Protein AF-A0AAD4XR17-F1 (afdb_monomer_lite)

Structure (mmCIF, N/CA/C/O backbone):
data_AF-A0AAD4XR17-F1
#
_entry.id   AF-A0AAD4XR17-F1
#
loop_
_atom_site.group_PDB
_atom_site.id
_atom_site.type_symbol
_atom_site.label_atom_id
_atom_site.label_alt_id
_atom_site.label_comp_id
_atom_site.label_asym_id
_atom_site.label_entity_id
_atom_site.label_seq_id
_atom_site.pdbx_PDB_ins_code
_atom_site.Cartn_x
_atom_site.Cartn_y
_atom_site.Cartn_z
_atom_site.occupancy
_atom_site.B_iso_or_equiv
_atom_site.auth_seq_id
_atom_site.auth_comp_id
_atom_site.auth_asym_id
_atom_site.auth_atom_id
_atom_site.pdbx_PDB_model_num
ATOM 1 N N . MET A 1 1 ? 7.977 19.027 3.344 1.00 38.91 1 MET A N 1
ATOM 2 C CA . MET A 1 1 ? 7.961 18.445 4.704 1.00 38.91 1 MET A CA 1
ATOM 3 C C . MET A 1 1 ? 7.906 16.935 4.548 1.00 38.91 1 MET A C 1
ATOM 5 O O . MET A 1 1 ? 6.850 16.433 4.199 1.00 38.91 1 MET A O 1
ATOM 9 N N . GLY A 1 2 ? 9.035 16.237 4.689 1.00 44.69 2 GLY A N 1
ATOM 10 C CA . GLY A 1 2 ? 9.067 14.773 4.612 1.00 44.69 2 GLY A CA 1
ATOM 11 C C . GLY A 1 2 ? 8.696 14.185 5.968 1.00 44.69 2 GLY A C 1
ATOM 12 O O . GLY A 1 2 ? 9.452 14.340 6.923 1.00 44.69 2 GLY A O 1
ATOM 13 N N . GLY A 1 3 ? 7.512 13.583 6.070 1.00 55.84 3 GLY A N 1
ATOM 14 C CA . GLY A 1 3 ? 7.129 12.796 7.241 1.00 55.84 3 GLY A CA 1
ATOM 15 C C . GLY A 1 3 ? 7.768 11.406 7.196 1.00 55.84 3 GLY A C 1
ATOM 16 O O . GLY A 1 3 ? 8.095 10.902 6.117 1.00 55.84 3 GLY A O 1
ATOM 17 N N . SER A 1 4 ? 7.929 10.769 8.356 1.00 63.59 4 SER A N 1
ATOM 18 C CA . SER A 1 4 ? 8.374 9.373 8.434 1.00 63.59 4 SER A CA 1
ATOM 19 C C . SER A 1 4 ? 7.461 8.448 7.608 1.00 63.59 4 SER A C 1
ATOM 21 O O . SER A 1 4 ? 6.253 8.698 7.545 1.00 63.59 4 SER A O 1
ATOM 23 N N . PRO A 1 5 ? 8.000 7.379 6.987 1.00 70.62 5 PRO A N 1
ATOM 24 C CA . PRO A 1 5 ? 7.203 6.371 6.290 1.00 70.62 5 PRO A CA 1
ATOM 25 C C . PRO A 1 5 ? 6.023 5.854 7.121 1.00 70.62 5 PRO A C 1
ATOM 27 O O . PRO A 1 5 ? 6.117 5.737 8.347 1.00 70.62 5 PRO A O 1
ATOM 30 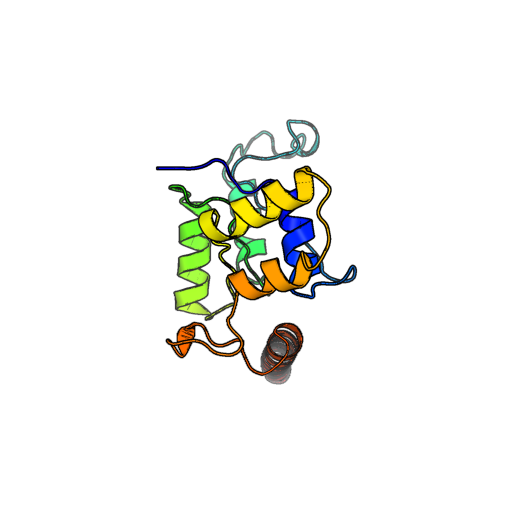N N . ILE A 1 6 ? 4.928 5.479 6.454 1.00 82.19 6 ILE A N 1
ATOM 31 C CA . ILE A 1 6 ? 3.849 4.736 7.118 1.00 82.19 6 ILE A CA 1
ATOM 32 C C . ILE A 1 6 ? 4.430 3.400 7.598 1.00 82.19 6 ILE A C 1
ATOM 34 O O . ILE A 1 6 ? 4.938 2.614 6.800 1.00 82.19 6 ILE A O 1
ATOM 38 N N . GLY A 1 7 ? 4.364 3.139 8.906 1.00 84.00 7 GLY A N 1
ATOM 39 C CA . GLY A 1 7 ? 4.904 1.910 9.490 1.00 84.00 7 GLY A CA 1
ATOM 40 C C . GLY A 1 7 ? 4.166 0.650 9.021 1.00 84.00 7 GLY A C 1
ATOM 41 O O . GLY A 1 7 ? 2.953 0.676 8.807 1.00 84.00 7 GLY A O 1
ATOM 42 N N . PHE A 1 8 ? 4.878 -0.479 8.938 1.00 83.44 8 PHE A N 1
ATOM 43 C CA . PHE A 1 8 ? 4.353 -1.750 8.406 1.00 83.44 8 PHE A CA 1
ATOM 44 C C . PHE A 1 8 ? 3.070 -2.236 9.084 1.00 83.44 8 PHE A C 1
ATOM 46 O O . PHE A 1 8 ? 2.156 -2.718 8.422 1.00 83.44 8 PHE A O 1
ATOM 53 N N . HIS A 1 9 ? 2.958 -2.048 10.398 1.00 85.38 9 HIS A N 1
ATOM 54 C CA . HIS A 1 9 ? 1.734 -2.371 11.130 1.00 85.38 9 HIS A CA 1
ATOM 55 C C . HIS A 1 9 ? 0.518 -1.577 10.613 1.00 85.38 9 HIS A C 1
ATOM 57 O O . HIS A 1 9 ? -0.563 -2.134 10.436 1.00 85.38 9 HIS A O 1
ATOM 63 N N . LYS A 1 10 ? 0.697 -0.281 10.320 1.00 90.62 10 LYS A N 1
ATOM 64 C CA . LYS A 1 10 ? -0.367 0.581 9.783 1.00 90.62 10 LYS A CA 1
ATOM 65 C C . LYS A 1 10 ? -0.717 0.187 8.346 1.00 90.62 10 LYS A C 1
ATOM 67 O O . LYS A 1 10 ? -1.893 0.157 8.007 1.00 90.62 10 LYS A O 1
ATOM 72 N N . VAL A 1 11 ? 0.277 -0.205 7.546 1.00 88.75 11 VAL A N 1
ATOM 73 C CA . VAL A 1 11 ? 0.074 -0.740 6.187 1.00 88.75 11 VAL A CA 1
ATOM 74 C C . VAL A 1 11 ? -0.798 -1.994 6.190 1.00 88.75 11 VAL A C 1
ATOM 76 O O . VAL A 1 11 ? -1.769 -2.053 5.445 1.00 88.75 11 VAL A O 1
ATOM 79 N N . GLY A 1 12 ? -0.505 -2.971 7.053 1.00 88.44 12 GLY A N 1
ATOM 80 C CA . GLY A 1 12 ? -1.319 -4.188 7.142 1.00 88.44 12 GLY A CA 1
ATOM 81 C C . GLY A 1 12 ? -2.778 -3.897 7.510 1.00 88.44 12 GLY A C 1
ATOM 82 O O . GLY A 1 12 ? -3.694 -4.498 6.952 1.00 88.44 12 GLY A O 1
ATOM 83 N N . LEU A 1 13 ? -3.002 -2.924 8.400 1.00 91.50 13 LEU A N 1
ATOM 84 C CA . LEU A 1 13 ? -4.347 -2.466 8.754 1.00 91.50 13 LEU A CA 1
ATOM 85 C C . LEU A 1 13 ? -5.058 -1.766 7.593 1.00 91.50 13 LEU A C 1
ATOM 87 O O . LEU A 1 13 ? -6.252 -1.982 7.420 1.00 91.50 13 LEU A O 1
ATOM 91 N N . ILE A 1 14 ? -4.340 -0.965 6.801 1.00 90.00 14 ILE A N 1
ATOM 92 C CA . ILE A 1 14 ? -4.880 -0.328 5.594 1.00 90.00 14 ILE A CA 1
ATOM 93 C C . ILE A 1 14 ? -5.315 -1.388 4.588 1.00 90.00 14 ILE A C 1
ATOM 95 O O . ILE A 1 14 ? -6.465 -1.369 4.169 1.00 90.00 14 ILE A O 1
ATOM 99 N N . LEU A 1 15 ? -4.429 -2.330 4.245 1.00 88.19 15 LEU A N 1
ATOM 100 C CA . LEU A 1 15 ? -4.709 -3.380 3.262 1.00 88.19 15 LEU A CA 1
ATOM 101 C C . LEU A 1 15 ? -5.935 -4.208 3.663 1.00 88.19 15 LEU A C 1
ATOM 103 O O . LEU A 1 15 ? -6.851 -4.391 2.865 1.00 88.19 15 LEU A O 1
ATOM 107 N N . ARG A 1 16 ? -6.013 -4.626 4.930 1.00 87.19 16 ARG A N 1
ATOM 108 C CA . ARG A 1 16 ? -7.203 -5.315 5.440 1.00 87.19 16 ARG A CA 1
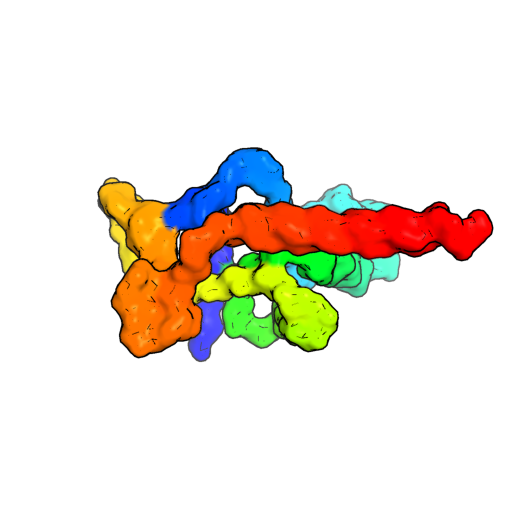ATOM 109 C C . ARG A 1 16 ? -8.455 -4.442 5.341 1.00 87.19 16 ARG A C 1
ATOM 111 O O . ARG A 1 16 ? -9.488 -4.905 4.870 1.00 87.19 16 ARG A O 1
ATOM 118 N N . ALA A 1 17 ? -8.359 -3.183 5.762 1.00 87.81 17 ALA A N 1
ATOM 119 C CA . ALA A 1 17 ? -9.483 -2.259 5.738 1.00 87.81 17 ALA A CA 1
ATOM 120 C C . ALA A 1 17 ? -9.971 -1.942 4.323 1.00 87.81 17 ALA A C 1
ATOM 122 O O . ALA A 1 17 ? -11.126 -1.590 4.187 1.00 87.81 17 ALA A O 1
ATOM 123 N N . ILE A 1 18 ? -9.157 -2.073 3.276 1.00 84.88 18 ILE A N 1
ATOM 124 C CA . ILE A 1 18 ? -9.600 -1.871 1.886 1.00 84.88 18 ILE A CA 1
ATOM 125 C C . ILE A 1 18 ? -10.015 -3.173 1.182 1.00 84.88 18 ILE A C 1
ATOM 127 O O . ILE A 1 18 ? -10.402 -3.127 0.021 1.00 84.88 18 ILE A O 1
ATOM 131 N N . GLY A 1 19 ? -10.013 -4.310 1.889 1.00 80.75 19 GLY A N 1
ATOM 132 C CA . GLY A 1 19 ? -10.570 -5.575 1.398 1.00 80.75 19 GLY A CA 1
ATOM 133 C C . GLY A 1 19 ? -9.554 -6.647 1.003 1.00 80.75 19 GLY A C 1
ATOM 134 O O . GLY A 1 19 ? -9.974 -7.694 0.523 1.00 80.75 19 GLY A O 1
ATOM 135 N N . PHE A 1 20 ? -8.250 -6.444 1.228 1.00 84.75 20 PHE A N 1
ATOM 136 C CA . PHE A 1 20 ? -7.272 -7.525 1.061 1.00 84.75 20 PHE A CA 1
ATOM 137 C C . PHE A 1 20 ? -7.406 -8.546 2.189 1.00 84.75 20 PHE A C 1
ATOM 139 O O . PHE A 1 20 ? -7.427 -8.204 3.377 1.00 84.75 20 PHE A O 1
ATOM 146 N N . ASP A 1 21 ? -7.477 -9.814 1.808 1.00 83.81 21 ASP A N 1
ATOM 147 C CA . ASP A 1 21 ? -7.573 -10.936 2.730 1.00 83.81 21 ASP A CA 1
ATOM 148 C C . ASP A 1 21 ? -6.190 -11.540 3.046 1.00 83.81 21 ASP A C 1
ATOM 150 O O . ASP A 1 21 ? -5.136 -10.992 2.718 1.00 83.81 21 ASP A O 1
ATOM 154 N N . ASN A 1 22 ? -6.177 -12.682 3.731 1.00 84.88 22 ASN A N 1
ATOM 155 C CA . ASN A 1 22 ? -4.948 -13.391 4.085 1.00 84.88 22 ASN A CA 1
ATOM 156 C C . ASN A 1 22 ? -4.345 -14.225 2.936 1.00 84.88 22 ASN A C 1
ATOM 158 O O . ASN A 1 22 ? -3.261 -14.776 3.120 1.00 84.88 22 ASN A O 1
ATOM 162 N N . SER A 1 23 ? -5.020 -14.332 1.787 1.00 85.56 23 SER A N 1
ATOM 163 C CA . SER A 1 23 ? -4.489 -14.975 0.579 1.00 85.56 23 SER A CA 1
ATOM 164 C C . SER A 1 23 ? -3.590 -14.025 -0.220 1.00 85.56 23 SER A C 1
ATOM 166 O O . SER A 1 23 ? -2.743 -14.463 -1.004 1.00 85.56 23 SER A O 1
ATOM 168 N N . THR A 1 24 ? -3.722 -12.720 0.038 1.00 83.19 24 THR A N 1
ATOM 169 C CA . THR A 1 24 ? -2.936 -11.663 -0.597 1.00 83.19 24 THR A CA 1
ATOM 170 C C . THR A 1 24 ? -1.453 -11.810 -0.257 1.00 83.19 24 THR A C 1
ATOM 172 O O . THR A 1 24 ? -1.039 -11.719 0.903 1.00 83.19 24 THR A O 1
ATOM 175 N N . ARG A 1 25 ? -0.619 -12.001 -1.284 1.00 85.56 25 ARG A N 1
ATOM 176 C CA . ARG A 1 25 ? 0.840 -12.068 -1.134 1.00 85.56 25 ARG A CA 1
ATOM 177 C C . ARG A 1 25 ? 1.417 -10.660 -1.076 1.00 85.56 25 ARG A C 1
ATOM 179 O O . ARG A 1 25 ? 1.241 -9.874 -1.999 1.00 85.56 25 ARG A O 1
ATOM 186 N N . ILE A 1 26 ? 2.136 -10.354 0.001 1.00 86.12 26 ILE A N 1
ATOM 187 C CA . ILE A 1 26 ? 2.736 -9.035 0.221 1.00 86.12 26 ILE A CA 1
ATOM 188 C C . ILE A 1 26 ? 4.254 -9.156 0.103 1.00 86.12 26 ILE A C 1
ATOM 190 O O . ILE A 1 26 ? 4.880 -9.931 0.826 1.00 86.12 26 ILE A O 1
ATOM 194 N N . TYR A 1 27 ? 4.842 -8.360 -0.787 1.00 87.88 27 TYR A N 1
ATOM 195 C CA . TYR A 1 27 ? 6.286 -8.18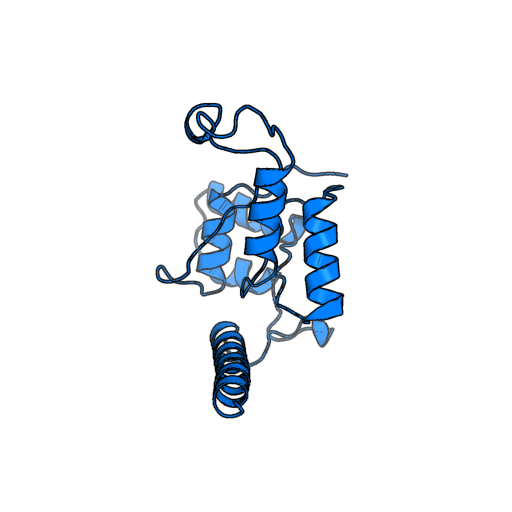1 -0.894 1.00 87.88 27 TYR A CA 1
ATOM 196 C C . TYR A 1 27 ? 6.685 -6.814 -0.335 1.00 87.88 27 TYR A C 1
ATOM 198 O O . TYR A 1 27 ? 6.010 -5.815 -0.583 1.00 87.88 27 TYR A O 1
ATOM 206 N N . LEU A 1 28 ? 7.784 -6.768 0.417 1.00 84.38 28 LEU A N 1
ATOM 207 C CA . LEU A 1 28 ? 8.329 -5.534 0.966 1.00 84.38 28 LEU A CA 1
ATOM 208 C C . LEU A 1 28 ? 9.592 -5.137 0.199 1.00 84.38 28 LEU A C 1
ATOM 210 O O . LEU A 1 28 ? 10.585 -5.858 0.252 1.00 84.38 28 LEU A O 1
ATOM 214 N N . ALA A 1 29 ? 9.555 -3.966 -0.436 1.00 80.69 29 ALA A N 1
ATOM 215 C CA . ALA A 1 29 ? 10.725 -3.292 -0.989 1.00 80.69 29 ALA A CA 1
ATOM 216 C C . ALA A 1 29 ? 11.107 -2.124 -0.073 1.00 80.69 29 ALA A C 1
ATOM 218 O O . ALA A 1 29 ? 10.265 -1.278 0.234 1.00 80.69 29 ALA A O 1
ATOM 219 N N . SER A 1 30 ? 12.351 -2.088 0.397 1.00 70.94 30 SER A N 1
ATOM 220 C CA . SER A 1 30 ? 12.806 -1.108 1.392 1.00 70.94 30 SER A CA 1
ATOM 221 C C . SER A 1 30 ? 13.851 -0.138 0.837 1.00 70.94 30 SER A C 1
ATOM 223 O O . SER A 1 30 ? 14.101 0.888 1.466 1.00 70.94 30 SER A O 1
ATOM 225 N N . GLY A 1 31 ? 14.459 -0.392 -0.330 1.00 61.47 31 GLY A N 1
ATOM 226 C CA . GLY A 1 31 ? 15.513 0.460 -0.906 1.00 61.47 31 GLY A CA 1
ATOM 227 C C . GLY A 1 31 ? 16.831 0.456 -0.106 1.00 61.47 31 GLY A C 1
ATOM 228 O O . GLY A 1 31 ? 17.907 0.520 -0.693 1.00 61.47 31 GLY A O 1
ATOM 229 N N . GLU A 1 32 ? 16.763 0.276 1.215 1.00 59.47 32 GLU A N 1
ATOM 230 C CA . GLU A 1 32 ? 17.827 -0.172 2.110 1.00 59.47 32 GLU A CA 1
ATOM 231 C C . GLU A 1 32 ? 17.355 -1.433 2.855 1.00 59.47 32 GLU A C 1
ATOM 233 O O . GLU A 1 32 ? 16.306 -1.447 3.502 1.00 59.47 32 GLU A O 1
ATOM 238 N N . PHE A 1 33 ? 18.117 -2.521 2.725 1.00 49.41 33 PHE A N 1
ATOM 239 C CA . PHE A 1 33 ? 17.761 -3.867 3.186 1.00 49.41 33 PHE A CA 1
ATOM 240 C C . PHE A 1 33 ? 17.395 -3.958 4.680 1.00 49.41 33 PHE A C 1
ATOM 242 O O . PHE A 1 33 ? 18.242 -3.758 5.553 1.00 49.41 33 PHE A O 1
ATOM 249 N N . PHE A 1 34 ? 16.195 -4.468 4.979 1.00 40.53 34 PHE A N 1
ATOM 250 C CA . PHE A 1 34 ? 15.880 -5.092 6.268 1.00 40.53 34 PHE A CA 1
ATOM 251 C C . PHE A 1 34 ? 16.335 -6.565 6.235 1.00 40.53 34 PHE A C 1
ATOM 253 O O . PHE A 1 34 ? 15.738 -7.394 5.555 1.00 40.53 34 PHE A O 1
ATOM 260 N N . GLY A 1 35 ? 17.422 -6.907 6.940 1.00 42.88 35 GLY A N 1
ATOM 261 C CA . GLY A 1 35 ? 17.930 -8.291 7.022 1.00 42.88 35 GLY A CA 1
ATOM 262 C C . GLY A 1 35 ? 19.415 -8.441 7.374 1.00 42.88 35 GLY A C 1
ATOM 263 O O . GLY A 1 35 ? 19.818 -9.492 7.883 1.00 42.88 35 GLY A O 1
ATOM 264 N N . GLY A 1 36 ? 20.217 -7.390 7.170 1.00 50.59 36 GLY A N 1
ATOM 265 C CA . GLY A 1 36 ? 21.647 -7.361 7.506 1.00 50.59 36 GLY A CA 1
ATOM 266 C C . GLY A 1 36 ? 22.482 -8.477 6.851 1.00 50.59 36 GLY A C 1
ATOM 267 O O . GLY A 1 36 ? 22.023 -9.208 5.973 1.00 50.59 36 GLY A O 1
ATOM 268 N N . ASP A 1 37 ? 23.723 -8.653 7.316 1.00 48.03 37 ASP A N 1
ATOM 269 C CA . ASP A 1 37 ? 24.718 -9.604 6.775 1.00 48.03 37 ASP A CA 1
ATOM 270 C C . ASP A 1 37 ? 24.283 -11.088 6.748 1.00 48.03 37 ASP A C 1
ATOM 272 O O . ASP A 1 37 ? 24.979 -11.934 6.179 1.00 48.03 37 ASP A O 1
ATOM 276 N N . ARG A 1 38 ? 23.145 -11.441 7.362 1.00 49.88 38 ARG A N 1
ATOM 277 C CA . ARG A 1 38 ? 22.691 -12.832 7.517 1.00 49.88 38 ARG A CA 1
ATOM 278 C C . ARG A 1 38 ? 22.176 -13.452 6.218 1.00 49.88 38 ARG A C 1
ATOM 280 O O . ARG A 1 38 ? 22.488 -14.611 5.965 1.00 49.88 38 ARG A O 1
ATOM 287 N N . PHE A 1 39 ? 21.470 -12.688 5.383 1.00 50.22 39 PHE A N 1
ATOM 288 C CA . PHE A 1 39 ? 20.985 -13.150 4.071 1.00 50.22 39 PHE A CA 1
ATOM 289 C C . PHE A 1 39 ? 21.965 -12.853 2.922 1.00 50.22 39 PHE A C 1
ATOM 291 O O . PHE A 1 39 ? 21.833 -13.400 1.832 1.00 50.22 39 PHE A O 1
ATOM 298 N N . MET A 1 40 ? 22.994 -12.038 3.177 1.00 47.53 40 MET A N 1
ATOM 299 C CA . MET A 1 40 ? 23.930 -11.535 2.161 1.00 47.53 40 MET A CA 1
ATOM 300 C C . MET A 1 40 ? 25.284 -12.254 2.136 1.00 47.53 40 MET A C 1
ATOM 302 O O . MET A 1 40 ? 26.168 -11.860 1.374 1.00 47.53 40 MET A O 1
ATOM 306 N N . LYS A 1 41 ? 25.475 -13.327 2.922 1.00 52.44 41 LYS A N 1
ATOM 307 C CA . LYS A 1 41 ? 26.737 -14.094 2.929 1.00 52.44 41 LYS A CA 1
ATOM 308 C C . LYS A 1 41 ? 27.243 -14.496 1.526 1.00 52.44 41 LYS A C 1
ATOM 310 O O . LYS A 1 41 ? 28.462 -14.400 1.353 1.00 52.44 41 LYS A O 1
ATOM 315 N N . PRO A 1 42 ? 26.384 -14.882 0.554 1.00 56.50 42 PRO A N 1
ATOM 316 C CA . PRO A 1 42 ? 26.811 -15.213 -0.811 1.00 56.50 42 PRO A CA 1
ATOM 317 C C . PRO A 1 42 ? 27.049 -13.992 -1.717 1.00 56.50 42 PRO A C 1
ATOM 319 O O . PRO A 1 42 ? 27.773 -14.095 -2.698 1.00 56.50 42 PRO A O 1
ATOM 322 N N . PHE A 1 43 ? 26.473 -12.829 -1.394 1.00 51.19 43 PHE A N 1
ATOM 323 C CA . PHE A 1 43 ? 26.400 -11.657 -2.286 1.00 51.19 43 PHE A CA 1
ATOM 324 C C . PHE A 1 43 ? 27.276 -10.483 -1.818 1.00 51.19 43 PHE A C 1
ATOM 326 O O . PHE A 1 43 ? 27.050 -9.324 -2.164 1.00 51.19 43 PHE A O 1
ATOM 333 N N . ARG A 1 44 ? 28.310 -10.773 -1.019 1.00 48.31 44 ARG A N 1
ATOM 334 C CA . ARG A 1 44 ? 29.201 -9.769 -0.408 1.00 48.31 44 ARG A CA 1
ATOM 335 C C . ARG A 1 44 ? 29.983 -8.898 -1.401 1.00 48.31 44 ARG A C 1
ATOM 337 O O . ARG A 1 44 ? 30.424 -7.825 -1.003 1.00 48.31 44 ARG A O 1
ATOM 344 N N . GLY A 1 45 ? 30.137 -9.326 -2.655 1.00 49.22 45 GLY A N 1
ATOM 345 C CA . GLY A 1 45 ? 30.871 -8.588 -3.695 1.00 49.22 45 GLY A CA 1
ATOM 346 C C . GLY A 1 45 ? 30.063 -7.511 -4.431 1.00 49.22 45 GLY A C 1
ATOM 347 O O . GLY A 1 45 ? 30.643 -6.708 -5.150 1.00 49.22 45 GLY A O 1
ATOM 348 N N . THR A 1 46 ? 28.742 -7.466 -4.250 1.00 52.66 46 THR A N 1
ATOM 349 C CA . THR A 1 46 ? 27.819 -6.643 -5.053 1.00 52.66 46 THR A CA 1
ATOM 350 C C . THR A 1 46 ? 26.861 -5.849 -4.163 1.00 52.66 46 THR A C 1
ATOM 352 O O . THR A 1 46 ? 25.641 -5.833 -4.338 1.00 52.66 46 THR A O 1
ATOM 355 N N . ARG A 1 47 ? 27.433 -5.190 -3.149 1.00 47.56 47 ARG A N 1
ATOM 356 C CA . ARG A 1 47 ? 26.706 -4.357 -2.181 1.00 47.56 47 ARG A CA 1
ATOM 357 C C . ARG A 1 47 ? 25.909 -3.256 -2.905 1.00 47.56 47 ARG A C 1
ATOM 359 O O . ARG A 1 47 ? 26.492 -2.387 -3.539 1.00 47.56 47 ARG A O 1
ATOM 366 N N . GLY A 1 48 ? 24.580 -3.300 -2.795 1.00 53.91 48 GLY A N 1
ATOM 367 C CA . GLY A 1 48 ? 23.662 -2.201 -3.134 1.00 53.91 48 GLY A CA 1
ATOM 368 C C . GLY A 1 48 ? 22.808 -2.404 -4.391 1.00 53.91 48 GLY A C 1
ATOM 369 O O . GLY A 1 48 ? 21.590 -2.250 -4.331 1.00 53.91 48 GLY A O 1
ATOM 370 N N . MET A 1 49 ? 23.412 -2.791 -5.519 1.00 58.19 49 MET A N 1
ATOM 371 C CA . MET A 1 49 ? 22.712 -2.776 -6.815 1.00 58.19 49 MET A CA 1
ATOM 372 C C . MET A 1 49 ? 21.822 -4.004 -7.050 1.00 58.19 49 MET A C 1
ATOM 374 O O . MET A 1 49 ? 20.731 -3.867 -7.589 1.00 58.19 49 MET A O 1
ATOM 378 N N . LEU A 1 50 ? 22.229 -5.206 -6.618 1.00 61.88 50 LEU A N 1
ATOM 379 C CA . LEU A 1 50 ? 21.437 -6.415 -6.893 1.00 61.88 50 LEU A CA 1
ATOM 380 C C . LEU A 1 50 ? 20.121 -6.463 -6.113 1.00 61.88 50 LEU A C 1
ATOM 382 O O . LEU A 1 50 ? 19.114 -6.884 -6.665 1.00 61.88 50 LEU A O 1
ATOM 386 N N . GLY A 1 51 ? 20.104 -6.014 -4.857 1.00 70.44 51 GLY A N 1
ATOM 387 C CA . GLY A 1 51 ? 18.873 -6.023 -4.064 1.00 70.44 51 GLY A CA 1
ATOM 388 C C . GLY A 1 51 ? 17.829 -5.050 -4.581 1.00 70.44 51 GLY A C 1
ATOM 389 O O . GLY A 1 51 ? 16.701 -5.455 -4.822 1.00 70.44 51 GLY A O 1
ATOM 390 N N . SER A 1 52 ? 18.236 -3.808 -4.841 1.00 72.25 52 SER A N 1
ATOM 391 C CA . SER A 1 52 ? 17.362 -2.806 -5.459 1.00 72.25 52 SER A CA 1
ATOM 392 C C . SER A 1 52 ? 16.901 -3.231 -6.858 1.00 72.25 52 SER A C 1
ATOM 394 O O . SER A 1 52 ? 15.750 -3.004 -7.211 1.00 72.25 52 SER A O 1
ATOM 396 N N . THR A 1 53 ? 17.750 -3.918 -7.634 1.00 78.31 53 THR A N 1
ATOM 397 C CA . THR A 1 53 ? 17.349 -4.509 -8.926 1.00 78.31 53 THR A CA 1
ATOM 398 C C . THR A 1 53 ? 16.280 -5.590 -8.752 1.00 78.31 53 THR A C 1
ATOM 400 O O . THR A 1 53 ? 15.292 -5.591 -9.480 1.00 78.31 53 THR A O 1
ATOM 403 N N . VAL A 1 54 ? 16.437 -6.504 -7.789 1.00 83.00 54 VAL A N 1
ATOM 404 C CA . VAL A 1 54 ? 15.438 -7.552 -7.519 1.00 83.00 54 VAL A CA 1
ATOM 405 C C . VAL A 1 54 ? 14.131 -6.943 -7.018 1.00 83.00 54 VAL A C 1
ATOM 407 O O . VAL A 1 54 ? 13.075 -7.296 -7.530 1.00 83.00 54 VAL A O 1
ATOM 410 N N . GLU A 1 55 ? 14.190 -5.997 -6.078 1.00 83.69 55 GLU A N 1
ATOM 411 C CA . GLU A 1 55 ? 13.013 -5.258 -5.606 1.00 83.69 55 GLU A CA 1
ATOM 412 C C . GLU A 1 55 ? 12.293 -4.578 -6.779 1.00 83.69 55 GLU A C 1
ATOM 414 O O . GLU A 1 55 ? 11.074 -4.671 -6.888 1.00 83.69 55 GLU A O 1
ATOM 419 N N . TYR A 1 56 ? 13.040 -3.964 -7.704 1.00 84.56 56 TYR A N 1
ATOM 420 C CA . TYR A 1 56 ? 12.486 -3.327 -8.899 1.00 84.56 56 TYR A CA 1
ATOM 421 C C . TYR A 1 56 ? 11.761 -4.346 -9.786 1.00 84.56 56 TYR A C 1
ATOM 423 O O . TYR A 1 56 ? 10.598 -4.151 -10.132 1.00 84.56 56 TYR A O 1
ATOM 431 N N . MET A 1 57 ? 12.411 -5.475 -10.082 1.00 85.75 57 MET A N 1
ATOM 432 C CA . MET A 1 57 ? 11.853 -6.550 -10.910 1.00 85.75 57 MET A CA 1
ATOM 433 C C . MET A 1 57 ? 10.644 -7.249 -10.275 1.00 85.75 57 MET A C 1
ATOM 435 O O . MET A 1 57 ? 9.844 -7.824 -11.003 1.00 85.75 57 MET A O 1
ATOM 439 N N . VAL A 1 58 ? 10.490 -7.202 -8.948 1.00 88.38 58 VAL A N 1
ATOM 440 C CA . VAL A 1 58 ? 9.295 -7.705 -8.250 1.00 88.38 58 VAL A CA 1
ATOM 441 C C . VAL A 1 58 ? 8.178 -6.658 -8.232 1.00 88.38 58 VAL A C 1
ATOM 443 O O . VAL A 1 58 ? 7.016 -6.999 -8.437 1.00 88.38 58 VAL A O 1
ATOM 446 N N . CYS A 1 59 ? 8.506 -5.381 -8.016 1.00 88.06 59 CYS A N 1
ATOM 447 C CA . CYS A 1 59 ? 7.525 -4.295 -7.963 1.00 88.06 59 CYS A CA 1
ATOM 448 C C . CYS A 1 59 ? 6.931 -3.924 -9.330 1.00 88.06 59 CYS A C 1
ATOM 450 O O . CYS A 1 59 ? 5.825 -3.388 -9.383 1.00 88.06 59 CYS A O 1
ATOM 452 N N . LEU A 1 60 ? 7.646 -4.163 -10.432 1.00 86.25 60 LEU A N 1
ATOM 453 C CA . LEU A 1 60 ? 7.133 -3.886 -11.774 1.00 86.25 60 LEU A CA 1
ATOM 454 C C . LEU A 1 60 ? 5.896 -4.731 -12.130 1.00 86.25 60 LEU A C 1
ATOM 456 O O . LEU A 1 60 ? 4.854 -4.125 -12.380 1.00 86.25 60 LEU A O 1
ATOM 460 N N . PRO A 1 61 ? 5.952 -6.077 -12.096 1.00 86.38 61 PRO A N 1
ATOM 461 C CA . PRO A 1 61 ? 4.825 -6.931 -12.464 1.00 86.38 61 PRO A CA 1
ATOM 462 C C . PRO A 1 61 ? 3.800 -7.128 -11.338 1.00 86.38 61 PRO A C 1
ATOM 464 O O . PRO A 1 61 ? 2.859 -7.891 -11.518 1.00 86.38 61 PRO A O 1
ATOM 467 N N . SER A 1 62 ? 3.964 -6.509 -10.161 1.00 88.81 62 SER A N 1
ATOM 468 C CA . SER A 1 62 ? 3.009 -6.710 -9.066 1.00 88.81 62 SER A CA 1
ATOM 469 C C . SER A 1 62 ? 1.627 -6.152 -9.416 1.00 88.81 62 SER A C 1
ATOM 471 O O . SER A 1 62 ? 1.507 -5.109 -10.063 1.00 88.81 62 SER A O 1
ATOM 473 N N . ASP A 1 63 ? 0.565 -6.783 -8.926 1.00 84.25 63 ASP A N 1
ATOM 474 C CA . ASP A 1 63 ? -0.807 -6.318 -9.174 1.00 84.25 63 ASP A CA 1
ATOM 475 C C . ASP A 1 63 ? -1.028 -4.900 -8.641 1.00 84.25 63 ASP A C 1
ATOM 477 O O . ASP A 1 63 ? -1.598 -4.025 -9.296 1.00 84.25 63 ASP A O 1
ATOM 481 N N . ILE A 1 64 ? -0.489 -4.646 -7.449 1.00 85.69 64 ILE A N 1
ATOM 482 C CA . ILE A 1 64 ? -0.633 -3.389 -6.726 1.00 85.69 64 ILE A CA 1
ATOM 483 C C . ILE A 1 64 ? 0.725 -2.950 -6.202 1.00 85.69 64 ILE A C 1
ATOM 485 O O . ILE A 1 64 ? 1.526 -3.759 -5.728 1.00 85.69 64 ILE A O 1
ATOM 489 N N . LEU A 1 65 ? 0.960 -1.642 -6.257 1.00 87.88 65 LEU A N 1
ATOM 490 C CA . LEU A 1 65 ? 2.056 -0.986 -5.561 1.00 87.88 65 LEU A CA 1
ATOM 491 C C . LEU A 1 65 ? 1.491 -0.044 -4.493 1.00 87.88 65 LEU A C 1
ATOM 493 O O . LEU A 1 65 ? 0.644 0.794 -4.795 1.00 87.88 65 LEU A O 1
ATOM 497 N N . LEU A 1 66 ? 1.986 -0.160 -3.259 1.00 87.69 66 LEU A N 1
ATOM 498 C CA . LEU A 1 66 ? 1.624 0.713 -2.140 1.00 87.69 66 LEU A CA 1
ATOM 499 C C . LEU A 1 66 ? 2.871 1.467 -1.641 1.00 87.69 66 LEU A C 1
ATOM 501 O O . LEU A 1 66 ? 3.565 0.975 -0.746 1.00 87.69 66 LEU A O 1
ATOM 505 N N . PRO A 1 67 ? 3.204 2.642 -2.203 1.00 85.19 67 PRO A N 1
ATOM 506 C CA . PRO A 1 67 ? 4.290 3.465 -1.685 1.00 85.19 67 PRO A CA 1
ATOM 507 C C . PRO A 1 67 ? 3.978 3.957 -0.263 1.00 85.19 67 PRO A C 1
ATOM 509 O O . PRO A 1 67 ? 2.964 4.600 -0.006 1.00 85.19 67 PRO A O 1
ATOM 512 N N . THR A 1 68 ? 4.881 3.679 0.679 1.00 78.81 68 THR A N 1
ATOM 513 C CA . THR A 1 68 ? 4.760 4.100 2.090 1.00 78.81 68 THR A CA 1
ATOM 514 C C . THR A 1 68 ? 5.591 5.342 2.411 1.00 78.81 68 THR A C 1
ATOM 516 O O . THR A 1 68 ? 5.386 5.984 3.450 1.00 78.81 68 THR A O 1
ATOM 519 N N . TYR A 1 69 ? 6.520 5.699 1.520 1.00 73.75 69 TYR A N 1
ATOM 520 C CA . TYR A 1 69 ? 7.397 6.857 1.621 1.00 73.75 69 TYR A CA 1
ATOM 521 C C . TYR A 1 69 ? 7.107 7.873 0.512 1.00 73.75 69 TYR A C 1
ATOM 523 O O . TYR A 1 69 ? 7.195 7.537 -0.664 1.00 73.75 69 TYR A O 1
ATOM 531 N N . ASP A 1 70 ? 6.770 9.103 0.904 1.00 64.38 70 ASP A N 1
ATOM 532 C CA . ASP A 1 70 ? 6.476 10.251 0.030 1.00 64.38 70 ASP A CA 1
ATOM 533 C C . ASP A 1 70 ? 7.696 11.170 -0.191 1.00 64.38 70 ASP A C 1
ATOM 535 O O . ASP A 1 70 ? 7.572 12.244 -0.779 1.00 64.38 70 ASP A O 1
ATOM 539 N N . GLY A 1 71 ? 8.872 10.788 0.319 1.00 64.44 71 GLY A N 1
ATOM 540 C CA . GLY A 1 71 ? 10.101 11.555 0.139 1.00 64.44 71 GLY A CA 1
ATOM 541 C C . GLY A 1 71 ? 10.803 11.253 -1.191 1.00 64.44 71 GLY A C 1
ATOM 542 O O . GLY A 1 71 ? 10.315 10.449 -1.986 1.00 64.44 71 GLY A O 1
ATOM 543 N N . PRO A 1 72 ? 11.969 11.876 -1.447 1.00 55.47 72 PRO A N 1
ATOM 544 C CA . PRO A 1 72 ? 12.709 11.726 -2.698 1.00 55.47 72 PRO A CA 1
ATOM 545 C C . PRO A 1 72 ? 13.359 10.335 -2.783 1.00 55.47 72 PRO A C 1
ATOM 547 O O . PRO A 1 72 ? 14.551 10.168 -2.546 1.00 55.47 72 PRO A O 1
ATOM 550 N N . SER A 1 73 ? 12.556 9.315 -3.077 1.00 67.19 73 SER A N 1
ATOM 551 C CA . SER A 1 73 ? 13.014 7.963 -3.379 1.00 67.19 73 SER A CA 1
ATOM 552 C C . SER A 1 73 ? 13.076 7.793 -4.889 1.00 67.19 73 SER A C 1
ATOM 554 O O . SER A 1 73 ? 12.044 7.736 -5.562 1.00 67.19 73 SER A O 1
ATOM 556 N N . ASN A 1 74 ? 14.293 7.667 -5.421 1.00 71.00 74 ASN A N 1
ATOM 557 C CA . ASN A 1 74 ? 14.492 7.341 -6.833 1.00 71.00 74 ASN A CA 1
ATOM 558 C C . ASN A 1 74 ? 13.845 5.992 -7.180 1.00 71.00 74 ASN A C 1
ATOM 560 O O . ASN A 1 74 ? 13.305 5.840 -8.267 1.00 71.00 74 ASN A O 1
ATOM 564 N N . PHE A 1 75 ? 13.828 5.034 -6.245 1.00 79.75 75 PHE A N 1
ATOM 565 C CA . PHE A 1 75 ? 13.198 3.732 -6.453 1.00 79.75 75 PHE A CA 1
ATOM 566 C C . PHE A 1 75 ? 11.684 3.856 -6.647 1.00 79.75 75 PHE A C 1
ATOM 568 O O . PHE A 1 75 ? 11.166 3.469 -7.692 1.00 79.75 75 PHE A O 1
ATOM 575 N N . SER A 1 76 ? 10.980 4.444 -5.673 1.00 78.88 76 SER A N 1
ATOM 576 C CA . SER A 1 76 ? 9.517 4.542 -5.714 1.00 78.88 76 SER A CA 1
ATOM 577 C C . SER A 1 76 ? 9.057 5.353 -6.923 1.00 78.88 76 SER A C 1
ATOM 579 O O . SER A 1 76 ? 8.140 4.934 -7.619 1.00 78.88 76 SER A O 1
ATOM 581 N N . ASN A 1 77 ? 9.728 6.471 -7.220 1.00 81.19 77 ASN A N 1
ATOM 582 C CA . ASN A 1 77 ? 9.381 7.318 -8.361 1.00 81.19 77 ASN A CA 1
ATOM 583 C C . ASN A 1 77 ? 9.616 6.616 -9.703 1.00 81.19 77 ASN A C 1
ATOM 585 O O . ASN A 1 77 ? 8.772 6.725 -10.588 1.00 81.19 77 ASN A O 1
ATOM 589 N N . ASN A 1 78 ? 10.710 5.859 -9.848 1.00 82.81 78 ASN A N 1
ATOM 590 C CA . ASN A 1 78 ? 10.982 5.104 -11.072 1.00 82.81 78 ASN A CA 1
ATOM 591 C C . ASN A 1 78 ? 9.958 3.987 -11.286 1.00 82.81 78 ASN A C 1
ATOM 593 O O . ASN A 1 78 ? 9.420 3.860 -12.382 1.00 82.81 78 ASN A O 1
ATOM 597 N N . VAL A 1 79 ? 9.648 3.208 -10.243 1.00 85.69 79 VAL A N 1
ATOM 598 C CA . VAL A 1 79 ? 8.642 2.137 -10.332 1.00 85.69 79 VAL A CA 1
ATOM 599 C C . VAL A 1 79 ? 7.266 2.725 -10.648 1.00 85.69 79 VAL A C 1
ATOM 601 O O . VAL A 1 79 ? 6.587 2.233 -11.546 1.00 85.69 79 VAL A O 1
ATOM 604 N N . MET A 1 80 ? 6.853 3.791 -9.952 1.00 85.00 80 MET A N 1
ATOM 605 C CA . MET A 1 80 ? 5.577 4.462 -10.222 1.00 85.00 80 MET A CA 1
ATOM 606 C C . MET A 1 80 ? 5.530 5.015 -11.649 1.00 85.00 80 MET A C 1
ATOM 608 O O . MET A 1 80 ? 4.558 4.778 -12.357 1.00 85.00 80 MET A O 1
ATOM 612 N N . GLY A 1 81 ? 6.591 5.693 -12.097 1.00 83.81 81 GLY A N 1
ATOM 613 C CA . GLY A 1 81 ? 6.692 6.223 -13.455 1.00 83.81 81 GLY A CA 1
ATOM 614 C C . GLY A 1 81 ? 6.596 5.129 -14.517 1.00 83.81 81 GLY A C 1
ATOM 615 O O . GLY A 1 81 ? 5.821 5.265 -15.459 1.00 83.81 81 GLY A O 1
ATOM 616 N N . TYR A 1 82 ? 7.307 4.013 -14.335 1.00 86.19 82 TYR A N 1
ATOM 617 C CA . TYR A 1 82 ? 7.240 2.874 -15.251 1.00 86.19 82 TYR A CA 1
ATOM 618 C C . TYR A 1 82 ? 5.836 2.263 -15.296 1.00 86.19 82 TYR A C 1
ATOM 620 O O . TYR A 1 82 ? 5.280 2.073 -16.376 1.00 86.19 82 TYR A O 1
ATOM 628 N N . ARG A 1 83 ? 5.234 2.001 -14.127 1.00 86.69 83 ARG A N 1
ATOM 629 C CA . ARG A 1 83 ? 3.881 1.431 -14.020 1.00 86.69 83 ARG A CA 1
ATOM 630 C C . ARG A 1 83 ? 2.821 2.331 -14.643 1.00 86.69 83 ARG A C 1
ATOM 632 O O . ARG A 1 83 ? 1.867 1.803 -15.202 1.00 86.69 83 ARG A O 1
ATOM 639 N N . LEU A 1 84 ? 2.982 3.653 -14.567 1.00 81.44 84 LEU A N 1
ATOM 640 C CA . LEU A 1 84 ? 2.086 4.617 -15.210 1.00 81.44 84 LEU A CA 1
ATOM 641 C C . LEU A 1 84 ? 2.309 4.703 -16.723 1.00 81.44 84 LEU A C 1
ATOM 643 O O . LEU A 1 84 ? 1.341 4.795 -17.465 1.00 81.44 84 LEU A O 1
ATOM 647 N N . TYR A 1 85 ? 3.563 4.679 -17.181 1.00 78.50 85 TYR A N 1
ATOM 648 C CA . TYR A 1 85 ? 3.896 4.901 -18.588 1.00 78.50 85 TYR A CA 1
ATOM 649 C C . TYR A 1 85 ? 3.717 3.654 -19.468 1.00 78.50 85 TYR A C 1
ATOM 651 O O . TYR A 1 85 ? 3.233 3.772 -20.590 1.00 78.50 85 TYR A O 1
ATOM 659 N N . HIS A 1 86 ? 4.109 2.469 -18.987 1.00 71.62 86 HIS A N 1
ATOM 660 C CA . HIS A 1 86 ? 4.140 1.253 -19.809 1.00 71.62 86 HIS A CA 1
ATOM 661 C C . HIS A 1 86 ? 2.905 0.358 -19.662 1.00 71.62 86 HIS A C 1
ATOM 663 O O . HIS A 1 86 ? 2.483 -0.233 -20.650 1.00 71.62 86 HIS A O 1
ATOM 669 N N . GLU A 1 87 ? 2.328 0.238 -18.462 1.00 67.81 87 GLU A N 1
ATOM 670 C CA . GLU A 1 87 ? 1.337 -0.820 -18.176 1.00 67.81 87 GLU A CA 1
ATOM 671 C C . GLU A 1 87 ? 0.053 -0.323 -17.491 1.00 67.81 87 GLU A C 1
ATOM 673 O O . GLU A 1 87 ? -0.881 -1.098 -17.287 1.00 67.81 87 GLU A O 1
ATOM 678 N N . PHE A 1 88 ? -0.017 0.958 -17.110 1.00 71.88 88 PHE A N 1
ATOM 679 C CA . PHE A 1 88 ? -1.101 1.528 -16.296 1.00 71.88 88 PHE A CA 1
ATOM 680 C C . PHE A 1 88 ? -1.527 0.602 -15.140 1.00 71.88 88 PHE A C 1
ATOM 682 O O . PHE A 1 88 ? -2.713 0.300 -14.947 1.00 71.88 88 PHE A O 1
ATOM 689 N N . ARG A 1 89 ? -0.543 0.089 -14.394 1.00 73.50 89 ARG A N 1
ATOM 690 C CA . ARG A 1 89 ? -0.779 -0.826 -13.269 1.00 73.50 89 ARG A CA 1
ATOM 691 C C . ARG A 1 89 ? -1.189 -0.067 -12.014 1.00 73.50 89 ARG A C 1
ATOM 693 O O . ARG A 1 89 ? -0.754 1.060 -11.781 1.00 73.50 89 ARG A O 1
ATOM 700 N N . THR A 1 90 ? -1.987 -0.713 -11.169 1.00 80.88 90 THR A N 1
ATOM 701 C CA . THR A 1 90 ? -2.600 -0.083 -9.996 1.00 80.88 90 THR A CA 1
ATOM 702 C C . THR A 1 90 ? -1.550 0.376 -8.982 1.00 80.88 90 THR A C 1
ATOM 704 O O . THR A 1 90 ? -0.656 -0.384 -8.592 1.00 80.88 90 THR A O 1
ATOM 707 N N . ILE A 1 91 ? -1.673 1.626 -8.534 1.00 80.69 91 ILE A N 1
ATOM 708 C CA . ILE A 1 91 ? -0.885 2.214 -7.448 1.00 80.69 91 ILE A CA 1
ATOM 709 C C . ILE A 1 91 ? -1.878 2.773 -6.430 1.00 80.69 91 ILE A C 1
ATOM 711 O O . ILE A 1 91 ? -2.724 3.592 -6.777 1.00 80.69 91 ILE A O 1
ATOM 715 N N . ILE A 1 92 ? -1.774 2.333 -5.179 1.00 83.88 92 ILE A N 1
ATOM 716 C CA . ILE A 1 92 ? -2.557 2.877 -4.069 1.00 83.88 92 ILE A CA 1
ATOM 717 C C . ILE A 1 92 ? -1.619 3.784 -3.285 1.00 83.88 92 ILE A C 1
ATOM 719 O O . ILE A 1 92 ? -0.690 3.295 -2.654 1.00 83.88 92 ILE A O 1
ATOM 723 N N . GLN A 1 93 ? -1.828 5.097 -3.324 1.00 81.38 93 GLN A N 1
ATOM 724 C CA . GLN A 1 93 ? -0.991 6.043 -2.588 1.00 81.38 93 GLN A CA 1
ATOM 725 C C . GLN A 1 93 ? -1.763 6.593 -1.383 1.00 81.38 93 GLN A C 1
ATOM 727 O O . GLN A 1 93 ? -2.644 7.430 -1.560 1.00 81.38 93 GLN A O 1
ATOM 732 N N . PRO A 1 94 ? -1.467 6.136 -0.153 1.00 82.31 94 PRO A N 1
ATOM 733 C CA . PRO A 1 94 ? -2.203 6.581 1.021 1.00 82.31 94 PRO A CA 1
ATOM 734 C C . PRO A 1 94 ? -1.869 8.031 1.379 1.00 82.31 94 PRO A C 1
ATOM 736 O O . PRO A 1 94 ? -0.697 8.351 1.606 1.00 82.31 94 PRO A O 1
ATOM 739 N N . ASP A 1 95 ? -2.885 8.888 1.516 1.00 82.44 95 ASP A N 1
ATOM 740 C CA . ASP A 1 95 ? -2.685 10.218 2.091 1.00 82.44 95 ASP A CA 1
ATOM 741 C C . ASP A 1 95 ? -2.472 10.096 3.606 1.00 82.44 95 ASP A C 1
ATOM 743 O O . ASP A 1 95 ? -3.327 9.664 4.386 1.00 82.44 95 ASP A O 1
ATOM 747 N N . ARG A 1 96 ? -1.271 10.470 4.042 1.00 81.50 96 ARG A N 1
ATOM 748 C CA . ARG A 1 96 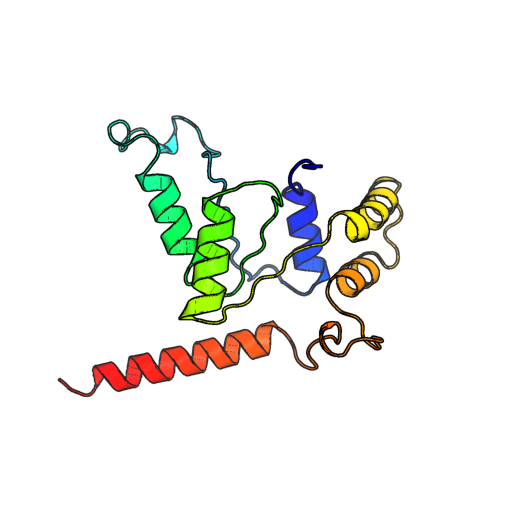? -0.873 10.394 5.447 1.00 81.50 96 ARG A CA 1
ATOM 749 C C . ARG A 1 96 ? -1.642 11.362 6.331 1.00 81.50 96 ARG A C 1
ATOM 751 O O . ARG A 1 96 ? -1.840 11.053 7.503 1.00 81.50 96 ARG A O 1
ATOM 758 N N . LYS A 1 97 ? -2.015 12.532 5.815 1.00 84.19 97 LYS A N 1
ATOM 759 C CA . LYS A 1 97 ? -2.752 13.550 6.568 1.00 84.19 97 LYS A CA 1
ATOM 760 C C . LYS A 1 97 ? -4.167 13.070 6.851 1.00 84.19 97 LYS A C 1
ATOM 762 O O . LYS A 1 97 ? -4.633 13.261 7.971 1.00 84.19 97 LYS A O 1
ATOM 767 N N . ASP A 1 98 ? -4.777 12.376 5.896 1.00 86.25 98 ASP A N 1
ATOM 768 C CA . ASP A 1 98 ? -6.124 11.823 6.051 1.00 86.25 98 ASP A CA 1
ATOM 769 C C . ASP A 1 98 ? -6.131 10.589 6.963 1.00 86.25 98 ASP A C 1
ATOM 771 O O . ASP A 1 98 ? -7.012 10.427 7.809 1.00 86.25 98 ASP A O 1
ATOM 775 N N . LEU A 1 99 ? -5.093 9.750 6.879 1.00 88.88 99 LEU A N 1
ATOM 776 C CA . LEU A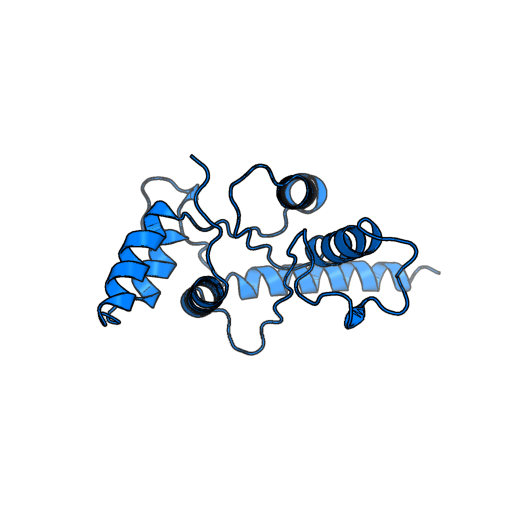 1 99 ? -4.966 8.553 7.714 1.00 88.88 99 LEU A CA 1
ATOM 777 C C . LEU A 1 99 ? -4.511 8.835 9.152 1.00 88.88 99 LEU A C 1
ATOM 779 O O . LEU A 1 99 ? -4.876 8.098 10.072 1.00 88.88 99 LEU A O 1
ATOM 783 N N . ALA A 1 100 ? -3.709 9.879 9.378 1.00 89.56 100 ALA A N 1
ATOM 784 C CA . ALA A 1 100 ? -3.190 10.233 10.699 1.00 89.56 100 ALA A CA 1
ATOM 785 C C . ALA A 1 100 ? -4.274 10.318 11.796 1.00 89.56 100 ALA A C 1
ATOM 787 O O . ALA A 1 100 ? -4.119 9.635 12.815 1.00 89.56 100 ALA A O 1
ATOM 788 N N . PRO A 1 101 ? -5.380 11.078 11.635 1.00 91.44 101 PRO A N 1
ATOM 789 C CA . PRO A 1 101 ? -6.409 11.175 12.670 1.00 91.44 101 PRO A CA 1
ATOM 790 C C . PRO A 1 101 ? -7.101 9.835 12.947 1.00 91.44 101 PRO A C 1
ATOM 792 O O . PRO A 1 101 ? -7.464 9.565 14.092 1.00 91.44 101 PRO A O 1
ATOM 795 N N . ILE A 1 102 ? -7.248 8.976 11.935 1.00 92.81 102 ILE A N 1
ATOM 796 C CA . ILE A 1 102 ? -7.864 7.650 12.073 1.00 92.81 102 ILE A CA 1
ATOM 797 C C . ILE A 1 102 ? -6.983 6.747 12.943 1.00 92.81 102 ILE A C 1
ATOM 799 O O . ILE A 1 102 ? -7.463 6.118 13.889 1.00 92.81 102 ILE A O 1
ATOM 803 N N . PHE A 1 103 ? -5.673 6.729 12.685 1.00 92.69 103 PHE A N 1
ATOM 804 C CA . PHE A 1 103 ? -4.736 5.947 13.492 1.00 92.69 103 PHE A CA 1
ATOM 805 C C . PHE A 1 103 ? -4.601 6.469 14.923 1.00 92.69 103 PHE A C 1
ATOM 807 O O . PHE A 1 103 ? -4.530 5.657 15.841 1.00 92.69 103 PHE A O 1
ATOM 814 N N . VAL A 1 104 ? -4.644 7.788 15.138 1.00 92.94 104 VAL A N 1
ATOM 815 C CA . VAL A 1 104 ? -4.640 8.371 16.492 1.00 92.94 104 VAL A CA 1
ATOM 816 C C . VAL A 1 104 ? -5.881 7.949 17.286 1.00 92.94 104 VAL A C 1
ATOM 818 O O . VAL A 1 104 ? -5.768 7.619 18.465 1.00 92.94 104 VAL A O 1
ATOM 821 N N . LYS A 1 105 ? -7.069 7.929 16.664 1.00 92.88 105 LYS A N 1
ATOM 822 C CA . LYS A 1 105 ? -8.295 7.423 17.311 1.00 92.88 105 LYS A CA 1
ATOM 823 C C . LYS A 1 105 ? -8.152 5.949 17.697 1.00 92.88 105 LYS A C 1
ATOM 825 O O . LYS A 1 105 ? -8.448 5.584 18.834 1.00 92.88 105 LYS A O 1
ATOM 830 N N . ARG A 1 106 ? -7.614 5.126 16.793 1.00 92.38 106 ARG A N 1
ATOM 831 C CA . ARG A 1 106 ? -7.371 3.700 17.047 1.00 92.38 106 ARG A CA 1
ATOM 832 C C . ARG A 1 106 ? -6.378 3.461 18.183 1.00 92.38 106 ARG A C 1
ATOM 834 O O . ARG A 1 106 ? -6.621 2.601 19.022 1.00 92.38 106 ARG A O 1
ATOM 841 N N . GLU A 1 107 ? -5.288 4.223 18.235 1.00 91.06 107 GLU A N 1
ATOM 842 C CA . GLU A 1 107 ? -4.284 4.149 19.310 1.00 91.06 107 GLU A CA 1
ATOM 843 C C . GLU A 1 107 ? -4.876 4.523 20.682 1.00 91.06 107 GLU A C 1
ATOM 845 O O . GLU A 1 107 ? -4.444 3.994 21.702 1.00 91.06 107 GLU A O 1
ATOM 850 N N . LYS A 1 108 ? -5.924 5.358 20.712 1.00 94.56 108 LYS A N 1
ATOM 851 C CA . LYS A 1 108 ? -6.712 5.672 21.919 1.00 94.56 108 LYS A CA 1
ATOM 852 C C . LYS A 1 108 ? -7.773 4.614 22.265 1.00 94.56 108 LYS A C 1
ATOM 854 O O . LYS A 1 108 ? -8.551 4.821 23.191 1.00 94.56 108 LYS A O 1
ATOM 859 N N . GLY A 1 109 ? -7.827 3.502 21.531 1.00 93.00 109 GLY A N 1
ATOM 860 C CA . GLY A 1 109 ? -8.775 2.405 21.746 1.00 93.00 109 GLY A CA 1
ATOM 861 C C . GLY A 1 109 ? -10.098 2.535 20.987 1.00 93.00 109 GLY A C 1
ATOM 862 O O . GLY A 1 109 ? -10.945 1.654 21.106 1.00 93.00 109 GLY A O 1
ATOM 863 N N . GLN A 1 110 ? -10.292 3.585 20.182 1.00 91.25 110 GLN A N 1
ATOM 864 C CA . GLN A 1 110 ? -11.506 3.743 19.383 1.00 91.25 110 GLN A CA 1
ATOM 865 C C . GLN A 1 110 ? -11.393 2.943 18.078 1.00 91.25 110 GLN A C 1
ATOM 867 O O . GLN A 1 110 ? -10.687 3.337 17.151 1.00 91.25 110 GLN A O 1
ATOM 872 N N . THR A 1 111 ? -12.082 1.805 18.014 1.00 88.50 111 THR A N 1
ATOM 873 C CA . THR A 1 111 ? -12.058 0.884 16.862 1.00 88.50 111 THR A CA 1
ATOM 874 C C . THR A 1 111 ? -13.324 0.923 16.009 1.00 88.50 111 THR A C 1
ATOM 876 O O . THR A 1 111 ? -13.313 0.375 14.906 1.00 88.50 111 THR A O 1
ATOM 879 N N . THR A 1 112 ? -14.387 1.572 16.494 1.00 90.50 112 THR A N 1
ATOM 880 C CA . THR A 1 112 ? -15.644 1.761 15.757 1.00 90.50 112 THR A CA 1
ATOM 881 C C . THR A 1 112 ? -15.368 2.473 14.437 1.00 90.50 112 THR A C 1
ATOM 883 O O . THR A 1 112 ? -14.615 3.448 14.410 1.00 90.50 112 THR A O 1
ATOM 886 N N . ASP A 1 113 ? -15.940 1.957 13.351 1.00 90.12 113 ASP A N 1
ATOM 887 C CA . ASP A 1 113 ? -15.884 2.543 12.005 1.00 90.12 113 ASP A CA 1
ATOM 888 C C . ASP A 1 113 ? -14.465 2.736 11.443 1.00 90.12 113 ASP A C 1
ATOM 890 O O . ASP A 1 113 ? -14.259 3.497 10.497 1.00 90.12 113 ASP A O 1
ATOM 894 N N . PHE A 1 114 ? -13.455 2.054 12.004 1.00 91.44 114 PHE A N 1
ATOM 895 C CA . PHE A 1 114 ? -12.071 2.186 11.542 1.00 91.44 114 PHE A CA 1
ATOM 896 C C . PHE A 1 114 ? -11.936 1.812 10.067 1.00 91.44 114 PHE A C 1
ATOM 898 O O . PHE A 1 114 ? -11.335 2.556 9.299 1.00 91.44 114 PHE A O 1
ATOM 905 N N . GLU A 1 115 ? -12.476 0.657 9.674 1.00 89.00 115 GLU A N 1
ATOM 906 C CA . GLU A 1 115 ? -12.346 0.184 8.298 1.00 89.00 115 GLU A CA 1
ATOM 907 C C . GLU A 1 115 ? -13.076 1.102 7.322 1.00 89.00 115 GLU A C 1
ATOM 909 O O . GLU A 1 115 ? -12.510 1.458 6.297 1.00 89.00 115 GLU A O 1
ATOM 914 N N . GLU A 1 116 ? -14.289 1.540 7.662 1.00 87.62 116 GLU A N 1
ATOM 915 C CA . GLU A 1 116 ? -15.051 2.501 6.862 1.00 87.62 116 GLU A CA 1
ATOM 916 C C . GLU A 1 116 ? -14.303 3.832 6.716 1.00 87.62 116 GLU A C 1
ATOM 918 O O . GLU A 1 116 ? -14.147 4.334 5.604 1.00 87.62 116 GLU A O 1
ATOM 923 N N . SER A 1 117 ? -13.750 4.355 7.815 1.00 89.44 117 SER A N 1
ATOM 924 C CA . SER A 1 117 ? -12.950 5.583 7.804 1.00 89.44 117 SER A CA 1
ATOM 925 C C . SER A 1 117 ? -11.721 5.450 6.904 1.00 89.44 117 SER A C 1
ATOM 927 O O . SER A 1 117 ? -11.413 6.369 6.152 1.00 89.44 117 SER A O 1
ATOM 929 N N . VAL A 1 118 ? -11.021 4.309 6.959 1.00 89.06 118 VAL A N 1
ATOM 930 C CA . VAL A 1 118 ? -9.859 4.048 6.097 1.00 89.06 118 VAL A CA 1
ATOM 931 C C . VAL A 1 118 ? -10.280 3.928 4.635 1.00 89.06 118 VAL A C 1
ATOM 933 O O . VAL A 1 118 ? -9.637 4.541 3.789 1.00 89.06 118 VAL A O 1
ATOM 936 N N . ARG A 1 119 ? -11.355 3.191 4.317 1.00 85.81 119 ARG A N 1
ATOM 937 C CA . ARG A 1 119 ? -11.883 3.090 2.942 1.00 85.81 119 ARG A CA 1
ATOM 938 C C . ARG A 1 119 ? -12.227 4.470 2.383 1.00 85.81 119 ARG A C 1
ATOM 940 O O . ARG A 1 119 ? -11.862 4.768 1.248 1.00 85.81 119 ARG A O 1
ATOM 947 N N . GLY A 1 120 ? -12.823 5.331 3.209 1.00 82.88 120 GLY A N 1
ATOM 948 C CA . GLY A 1 120 ? -13.154 6.712 2.858 1.00 82.88 120 GLY A CA 1
ATOM 949 C C . GLY A 1 120 ? -11.953 7.588 2.478 1.00 82.88 120 GLY A C 1
ATOM 950 O O . GLY A 1 120 ? -12.139 8.576 1.773 1.00 82.88 120 GLY A O 1
ATOM 951 N N . CYS A 1 121 ? -10.727 7.232 2.886 1.00 83.06 121 CYS A N 1
ATOM 952 C CA . CYS A 1 121 ? -9.507 7.930 2.459 1.00 83.06 121 CYS A CA 1
ATOM 953 C C . CYS A 1 121 ? -9.067 7.577 1.034 1.00 83.06 121 CYS A C 1
ATOM 955 O O . CYS A 1 121 ? -8.327 8.342 0.427 1.00 83.06 121 CYS A O 1
ATOM 957 N N . PHE A 1 122 ? -9.458 6.412 0.513 1.00 76.50 122 PHE A N 1
ATOM 958 C CA . PHE A 1 122 ? -9.020 5.950 -0.808 1.00 76.50 122 PHE A CA 1
ATOM 959 C C . PHE A 1 122 ? -10.053 6.214 -1.889 1.00 76.50 122 PHE A C 1
ATOM 961 O O . PHE A 1 122 ? -9.686 6.370 -3.051 1.00 76.50 122 PHE A O 1
ATOM 968 N N . CYS A 1 123 ? -11.331 6.258 -1.522 1.00 66.94 123 CYS A N 1
ATOM 969 C CA . CYS A 1 123 ? -12.382 6.610 -2.448 1.00 66.94 123 CYS A CA 1
ATOM 970 C C . CYS A 1 123 ? -13.646 7.086 -1.725 1.00 66.94 123 CYS A C 1
ATOM 972 O O . CYS A 1 123 ? -13.964 6.662 -0.613 1.00 66.94 123 CYS A O 1
ATOM 974 N N . GLN A 1 124 ? -14.384 7.983 -2.371 1.00 53.56 124 GLN A N 1
ATOM 975 C CA . GLN A 1 124 ? -15.647 8.514 -1.882 1.00 53.56 124 GLN A CA 1
ATOM 976 C C . GLN A 1 124 ? -16.800 7.841 -2.635 1.00 53.56 124 GLN A C 1
ATOM 978 O O . GLN A 1 124 ? -16.827 7.801 -3.865 1.00 53.56 124 GLN A O 1
ATOM 983 N N . MET A 1 125 ? -17.800 7.3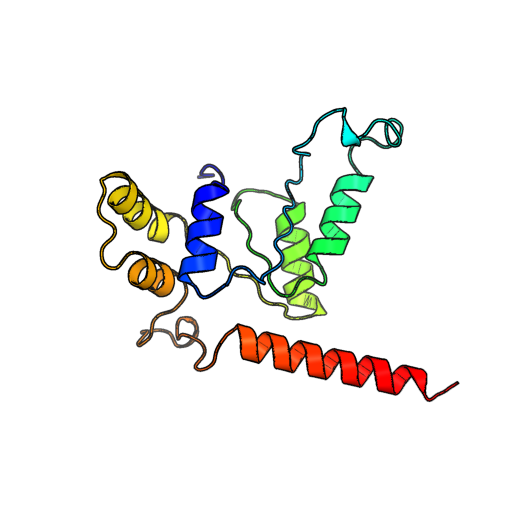43 -1.903 1.00 49.94 125 MET A N 1
ATOM 984 C CA . MET A 1 125 ? -19.024 6.783 -2.503 1.00 49.94 125 MET A CA 1
ATOM 985 C C . MET A 1 125 ? -19.857 7.855 -3.223 1.00 49.94 125 MET A C 1
ATOM 987 O O . MET A 1 125 ? -20.639 7.540 -4.119 1.00 49.94 125 MET A O 1
ATOM 991 N N . ASN A 1 126 ? -19.683 9.127 -2.848 1.00 54.62 126 ASN A N 1
ATOM 992 C CA . ASN A 1 126 ? -20.400 10.255 -3.438 1.00 54.62 126 ASN A CA 1
ATOM 993 C C . ASN A 1 126 ? -19.505 11.512 -3.516 1.00 54.62 126 ASN A C 1
ATOM 995 O O . ASN A 1 126 ? -19.671 12.447 -2.727 1.00 54.62 126 ASN A O 1
ATOM 999 N N . PRO A 1 127 ? -18.502 11.535 -4.409 1.00 57.34 127 PRO A N 1
ATOM 1000 C CA . PRO A 1 127 ? -17.545 12.628 -4.464 1.00 57.34 127 PRO A CA 1
ATOM 1001 C C . PRO A 1 127 ? -18.033 13.816 -5.283 1.00 57.34 127 PRO A C 1
ATOM 1003 O O . PRO A 1 127 ? -18.829 13.685 -6.212 1.00 57.34 127 PRO A O 1
ATOM 1006 N N . LYS A 1 128 ? -17.445 14.984 -5.000 1.00 58.41 128 LYS A N 1
ATOM 1007 C CA . LYS A 1 128 ? -17.571 16.179 -5.851 1.00 58.41 128 LYS A CA 1
ATOM 1008 C C . LYS A 1 128 ? -16.774 16.059 -7.157 1.00 58.41 128 LYS A C 1
ATOM 1010 O O . LYS A 1 128 ? -17.157 16.673 -8.146 1.00 58.41 128 LYS A O 1
ATOM 1015 N N . ASN A 1 129 ? -15.682 15.291 -7.158 1.00 52.88 129 ASN A N 1
ATOM 1016 C CA . ASN A 1 129 ? -14.834 15.030 -8.320 1.00 52.88 129 ASN A CA 1
ATOM 1017 C C . ASN A 1 129 ? -14.928 13.553 -8.724 1.00 52.88 129 ASN A C 1
ATOM 1019 O O . ASN A 1 129 ? -14.729 12.658 -7.910 1.00 52.88 129 ASN A O 1
ATOM 1023 N N . THR A 1 130 ? -15.208 13.279 -9.994 1.00 56.09 130 THR A N 1
ATOM 1024 C CA . THR A 1 130 ? -15.413 11.916 -10.504 1.00 56.09 130 THR A CA 1
ATOM 1025 C C . THR A 1 130 ? -14.178 11.021 -10.353 1.00 56.09 130 THR A C 1
ATOM 1027 O O . THR A 1 130 ? -14.341 9.813 -10.217 1.00 56.09 130 THR A O 1
ATOM 1030 N N . ALA A 1 131 ? -12.969 11.595 -10.313 1.00 53.12 131 ALA A N 1
ATOM 1031 C CA . ALA A 1 131 ? -11.727 10.855 -10.066 1.00 53.12 131 ALA A CA 1
ATOM 1032 C C . ALA A 1 131 ? -11.635 10.261 -8.646 1.00 53.12 131 ALA A C 1
ATOM 1034 O O . ALA A 1 131 ? -10.930 9.277 -8.447 1.00 53.12 131 ALA A O 1
ATOM 1035 N N . ASP A 1 132 ? -12.380 10.818 -7.686 1.00 50.47 132 ASP A N 1
ATOM 1036 C CA . ASP A 1 132 ? -12.412 10.353 -6.296 1.00 50.47 132 ASP A CA 1
ATOM 1037 C C . ASP A 1 132 ? -13.524 9.312 -6.070 1.00 50.47 132 ASP A C 1
ATOM 1039 O O . ASP A 1 132 ? -13.703 8.819 -4.954 1.00 50.47 132 ASP A O 1
ATOM 1043 N N . LYS A 1 133 ? -14.318 8.996 -7.108 1.00 51.66 133 LYS A N 1
ATOM 1044 C CA . LYS A 1 133 ? -15.402 8.011 -7.028 1.00 51.66 133 LYS A CA 1
ATOM 1045 C C . LYS A 1 133 ? -14.801 6.630 -6.864 1.00 51.66 133 LYS A C 1
ATOM 1047 O O . LYS A 1 133 ? -13.961 6.230 -7.665 1.00 51.66 133 LYS A O 1
ATOM 1052 N N . CYS A 1 134 ? -15.258 5.897 -5.846 1.00 51.62 134 CYS A N 1
ATOM 1053 C CA . CYS A 1 134 ? -14.904 4.487 -5.722 1.00 51.62 134 CYS A CA 1
ATOM 1054 C C . CYS A 1 134 ? -15.191 3.785 -7.055 1.00 51.62 134 CYS A C 1
ATOM 1056 O O . CYS A 1 134 ? -16.304 3.948 -7.576 1.00 51.62 134 CYS A O 1
ATOM 1058 N N . PRO A 1 135 ? -14.224 3.043 -7.631 1.00 52.19 135 PRO A N 1
ATOM 1059 C CA . PRO A 1 135 ? -14.529 2.178 -8.756 1.00 52.19 135 PRO A CA 1
ATOM 1060 C C . PRO A 1 135 ? -15.703 1.281 -8.352 1.00 52.19 135 PRO A C 1
ATOM 1062 O O . PRO A 1 135 ? -15.750 0.775 -7.231 1.00 52.19 135 PRO A O 1
ATOM 1065 N N . LEU A 1 136 ? -16.696 1.181 -9.238 1.00 45.03 136 LEU A N 1
ATOM 1066 C CA . LEU A 1 136 ? -17.992 0.559 -8.945 1.00 45.03 136 LEU A CA 1
ATOM 1067 C C . LEU A 1 136 ? -17.897 -0.949 -8.668 1.00 45.03 136 LEU A C 1
ATOM 1069 O O . LEU A 1 136 ? -18.867 -1.530 -8.195 1.00 45.03 136 LEU A O 1
ATOM 1073 N N . GLU A 1 137 ? -16.743 -1.566 -8.913 1.00 49.16 137 GLU A N 1
ATOM 1074 C CA . GLU A 1 137 ? -16.522 -3.003 -8.791 1.00 49.16 137 GLU A CA 1
ATOM 1075 C C . GLU A 1 137 ? -15.168 -3.284 -8.134 1.00 49.16 137 GLU A C 1
ATOM 1077 O O . GLU A 1 137 ? -14.221 -2.497 -8.242 1.00 49.16 137 GLU A O 1
ATOM 1082 N N . ASN A 1 138 ? -15.117 -4.401 -7.405 1.00 55.59 138 ASN A N 1
ATOM 1083 C CA . ASN A 1 138 ? -13.998 -4.846 -6.583 1.00 55.59 138 ASN A CA 1
ATOM 1084 C C . ASN A 1 138 ? -12.661 -4.655 -7.314 1.00 55.59 138 ASN A C 1
ATOM 1086 O O . ASN A 1 138 ? -12.457 -5.189 -8.402 1.00 55.59 138 ASN A O 1
ATOM 1090 N N . VAL A 1 139 ? -11.701 -3.972 -6.681 1.00 55.47 139 VAL A N 1
ATOM 1091 C CA . VAL A 1 139 ? -10.322 -3.854 -7.199 1.00 55.47 139 VAL A CA 1
ATOM 1092 C C . VAL A 1 139 ? -9.752 -5.239 -7.541 1.00 55.47 139 VAL A C 1
ATOM 1094 O O . VAL A 1 139 ? -9.032 -5.385 -8.522 1.00 55.47 139 VAL A O 1
ATOM 1097 N N . VAL A 1 140 ? -10.144 -6.265 -6.782 1.00 53.41 140 VAL A N 1
ATOM 1098 C CA . VAL A 1 140 ? -9.803 -7.674 -7.010 1.00 53.41 140 VAL A CA 1
ATOM 1099 C C . VAL A 1 140 ? -10.381 -8.220 -8.322 1.00 53.41 140 VAL A C 1
ATOM 1101 O O . VAL A 1 140 ? -9.670 -8.902 -9.043 1.00 53.41 140 VAL A O 1
ATOM 1104 N N . GLU A 1 141 ? -11.623 -7.897 -8.690 1.00 55.50 141 GLU A N 1
ATOM 1105 C CA . GLU A 1 141 ? -12.227 -8.343 -9.960 1.00 55.50 141 GLU A CA 1
ATOM 1106 C C . GLU A 1 141 ? -11.588 -7.650 -11.168 1.00 55.50 141 GLU A C 1
ATOM 1108 O O . GLU A 1 141 ? -11.357 -8.274 -12.203 1.00 55.50 141 GLU A O 1
ATOM 1113 N N . ASN A 1 142 ? -11.221 -6.375 -11.024 1.00 52.31 142 ASN A N 1
ATOM 1114 C CA . ASN A 1 142 ? -10.478 -5.646 -12.054 1.00 52.31 142 ASN A CA 1
ATOM 1115 C C . ASN A 1 142 ? -9.050 -6.194 -12.245 1.00 52.31 142 ASN A C 1
ATOM 1117 O O . ASN A 1 142 ? -8.529 -6.231 -13.358 1.00 52.31 142 ASN A O 1
ATOM 1121 N N . LEU A 1 143 ? -8.411 -6.637 -11.160 1.00 53.38 143 LEU A N 1
ATOM 1122 C CA . LEU A 1 143 ? -7.115 -7.312 -11.223 1.00 53.38 143 LEU A CA 1
ATOM 1123 C C . LEU A 1 143 ? -7.238 -8.715 -11.818 1.00 53.38 143 LEU A C 1
ATOM 1125 O O . LEU A 1 143 ? -6.456 -9.055 -12.697 1.00 53.38 143 LEU A O 1
ATOM 1129 N N . ASN A 1 144 ? -8.246 -9.489 -11.414 1.00 54.22 144 ASN A N 1
ATOM 1130 C CA . ASN A 1 144 ? -8.484 -10.834 -11.937 1.00 54.22 144 ASN A CA 1
ATOM 1131 C C . ASN A 1 144 ? -8.783 -10.805 -13.441 1.00 54.22 144 ASN A C 1
ATOM 1133 O O . ASN A 1 144 ? -8.160 -11.540 -14.195 1.00 54.22 144 ASN A O 1
ATOM 1137 N N . SER A 1 145 ? -9.641 -9.892 -13.900 1.00 54.66 145 SER A N 1
ATOM 1138 C CA . SER A 1 145 ? -9.934 -9.724 -15.333 1.00 54.66 145 SER A CA 1
ATOM 1139 C C . SER A 1 145 ? -8.715 -9.271 -16.150 1.00 54.66 145 SER A C 1
ATOM 1141 O O . SER A 1 145 ? -8.535 -9.703 -17.290 1.00 54.66 145 SER A O 1
ATOM 1143 N N . ARG A 1 146 ? -7.827 -8.445 -15.575 1.00 56.81 146 ARG A N 1
ATOM 1144 C CA . ARG A 1 146 ? -6.541 -8.094 -16.202 1.00 56.81 146 ARG A CA 1
ATOM 1145 C C . ARG A 1 146 ? -5.573 -9.278 -16.249 1.00 56.81 146 ARG A C 1
ATOM 1147 O O . ARG A 1 146 ? -4.970 -9.493 -17.298 1.00 56.81 146 ARG A O 1
ATOM 1154 N N . LEU A 1 147 ? -5.462 -10.061 -15.177 1.00 51.62 147 LEU A N 1
ATOM 1155 C CA . LEU A 1 147 ? -4.646 -11.281 -15.143 1.00 51.62 147 LEU A CA 1
ATOM 1156 C C . LEU A 1 147 ? -5.125 -12.298 -16.190 1.00 51.62 147 LEU A C 1
ATOM 1158 O O . LEU A 1 147 ? -4.316 -12.802 -16.964 1.00 51.62 147 LEU A O 1
ATOM 1162 N N . GLU A 1 148 ? -6.436 -12.513 -16.302 1.00 56.12 148 GLU A N 1
ATOM 1163 C CA . GLU A 1 148 ? -7.042 -13.378 -17.325 1.00 56.12 148 GLU A CA 1
ATOM 1164 C C . GLU A 1 148 ? -6.750 -12.879 -18.752 1.00 56.12 148 GLU A C 1
ATOM 1166 O O . GLU A 1 148 ? -6.476 -13.674 -19.655 1.00 56.12 148 GLU A O 1
ATOM 1171 N N . SER A 1 149 ? -6.736 -11.557 -18.967 1.00 56.53 149 SER A N 1
ATOM 1172 C CA . SER A 1 149 ? -6.385 -10.967 -20.267 1.00 56.53 149 SER A CA 1
ATOM 1173 C C . SER A 1 149 ? -4.903 -11.147 -20.633 1.00 56.53 149 SER A C 1
ATOM 1175 O O . SER A 1 149 ? -4.571 -11.376 -21.799 1.00 56.53 149 SER A O 1
ATOM 1177 N N . GLU A 1 150 ? -4.005 -11.110 -19.645 1.00 55.34 150 GLU A N 1
ATOM 1178 C CA . GLU A 1 150 ? -2.564 -11.307 -19.841 1.00 55.34 150 GLU A CA 1
ATOM 1179 C C . GLU A 1 150 ? -2.207 -12.786 -20.038 1.00 55.34 150 GLU A C 1
ATOM 1181 O O . GLU A 1 150 ? -1.358 -13.110 -20.874 1.00 55.34 150 GLU A O 1
ATOM 1186 N N . GLU A 1 151 ? -2.891 -13.702 -19.348 1.00 56.06 151 GLU A N 1
ATOM 1187 C CA . GLU A 1 151 ? -2.765 -15.146 -19.572 1.00 56.06 151 GLU A CA 1
ATOM 1188 C C . GLU A 1 151 ? -3.282 -15.559 -20.961 1.00 56.06 151 GLU A C 1
ATOM 1190 O O . GLU A 1 151 ? -2.639 -16.366 -21.642 1.00 56.06 151 GLU A O 1
ATOM 1195 N N . GLY A 1 152 ? -4.367 -14.941 -21.443 1.00 48.59 152 GLY A N 1
ATOM 1196 C CA . GLY A 1 152 ? -4.866 -15.131 -22.810 1.00 48.59 152 GLY A CA 1
ATOM 1197 C C . GLY A 1 152 ? -3.867 -14.684 -23.885 1.00 48.59 152 GLY A C 1
ATOM 1198 O O . GLY A 1 152 ? -3.648 -15.390 -24.875 1.00 48.59 152 GLY A O 1
ATOM 1199 N N . MET A 1 153 ? -3.175 -13.563 -23.661 1.00 46.72 153 MET A N 1
ATOM 1200 C CA . MET A 1 153 ? -2.126 -13.063 -24.561 1.00 46.72 153 MET A CA 1
ATOM 1201 C C . MET A 1 153 ? -0.890 -13.980 -24.568 1.00 46.72 153 MET A C 1
ATOM 1203 O O . MET A 1 153 ? -0.248 -14.174 -25.601 1.00 46.72 153 MET A O 1
ATOM 1207 N N . ARG A 1 154 ? -0.560 -14.591 -23.423 1.00 50.38 154 ARG A N 1
ATOM 1208 C CA . ARG A 1 154 ? 0.593 -15.494 -23.279 1.00 50.38 154 ARG A CA 1
ATOM 1209 C C . ARG A 1 154 ? 0.342 -16.888 -23.862 1.00 50.38 154 ARG A C 1
ATOM 1211 O O . ARG A 1 154 ? 1.280 -17.495 -24.371 1.00 50.38 154 ARG A O 1
ATOM 1218 N N . SER A 1 155 ? -0.904 -17.366 -23.827 1.00 47.50 155 SER A N 1
ATOM 1219 C CA . SER A 1 155 ? -1.325 -18.620 -24.471 1.00 47.50 155 SER A CA 1
ATOM 1220 C C . SER A 1 155 ? -1.318 -18.508 -26.002 1.00 47.50 155 SER A C 1
ATOM 1222 O O . SER A 1 155 ? -0.821 -19.397 -26.689 1.00 47.50 155 SER A O 1
ATOM 1224 N N . SER A 1 156 ? -1.754 -17.358 -26.532 1.00 50.69 156 SER A N 1
ATOM 1225 C CA . SER A 1 156 ? -1.768 -17.068 -27.976 1.00 50.69 156 SER A CA 1
ATOM 1226 C C . SER A 1 156 ? -0.366 -17.045 -28.602 1.00 50.69 156 SER A C 1
ATOM 1228 O O . SER A 1 156 ? -0.186 -17.454 -29.742 1.00 50.69 156 SER A O 1
ATOM 1230 N N . ASN A 1 157 ? 0.652 -16.633 -27.839 1.00 50.72 157 ASN A N 1
ATOM 1231 C CA . ASN A 1 157 ? 2.038 -16.569 -28.317 1.00 50.72 157 ASN A CA 1
ATOM 1232 C C . ASN A 1 157 ? 2.798 -17.908 -28.220 1.00 50.72 157 ASN A C 1
ATOM 1234 O O . ASN A 1 157 ? 3.962 -17.965 -28.609 1.00 50.72 157 ASN A O 1
ATOM 1238 N N . MET A 1 158 ? 2.183 -18.973 -27.684 1.00 46.84 158 MET A N 1
ATOM 1239 C CA . MET A 1 158 ? 2.811 -20.297 -27.545 1.00 46.84 158 MET A CA 1
ATOM 1240 C C . MET A 1 158 ? 2.267 -21.337 -28.542 1.00 46.84 158 MET A C 1
ATOM 1242 O O . MET A 1 158 ? 2.722 -22.479 -28.536 1.00 46.84 158 MET A O 1
ATOM 1246 N N . THR A 1 159 ? 1.326 -20.956 -29.412 1.00 51.22 159 THR A N 1
ATOM 1247 C CA . THR A 1 159 ? 0.789 -21.818 -30.482 1.00 51.22 159 THR A CA 1
ATOM 1248 C C . THR A 1 159 ? 1.337 -21.514 -31.881 1.00 51.22 159 THR A C 1
ATOM 1250 O O . THR A 1 159 ? 0.989 -22.232 -32.810 1.00 51.22 159 THR A O 1
ATOM 1253 N N . ASP A 1 160 ? 2.217 -20.517 -32.030 1.00 50.53 160 ASP A N 1
ATOM 1254 C CA . ASP A 1 160 ? 2.810 -20.106 -33.317 1.00 50.53 160 ASP A CA 1
ATOM 1255 C C . ASP A 1 160 ? 4.339 -20.339 -33.392 1.00 50.53 160 ASP A C 1
ATOM 1257 O O . ASP A 1 160 ? 5.101 -19.431 -33.735 1.00 50.53 160 ASP A O 1
ATOM 1261 N N . VAL A 1 161 ? 4.809 -21.558 -33.081 1.00 41.81 161 VAL A N 1
ATOM 1262 C CA . VAL A 1 161 ? 6.154 -22.053 -33.469 1.00 41.81 161 VAL A CA 1
ATOM 1263 C C . VAL A 1 161 ? 6.082 -23.502 -33.932 1.00 41.81 161 VAL A C 1
ATOM 1265 O O . VAL A 1 161 ? 5.525 -24.330 -33.177 1.00 41.81 161 VAL A O 1
#

Organism: NCBI:txid357466

Radius of gyration: 18.52 Å; chains: 1; bounding box: 51×40×55 Å

InterPro domains:
  IPR019378 GDP-fucose protein O-fucosyltransferase [PF10250] (9-86)

Foldseek 3Di:
DWDDFDDPVVVVVLCVLLPDDPVDDDDDDDLDDDPPPPVCVPPVVPPRDPSLVVSLVDLQPDQEAEGRTPDPDPSVVVSVVCCVPPPVHYYQYFDCVQCVVLVVCVVVVNPPCSSVSSNQRRADCDDPDPVRHDDPDRSVVVSVVVVVVVVVVVVVVVVPD

pLDDT: mean 71.3, std 16.63, range [38.91, 94.56]

Sequence (161 aa):
MGGSPIGFHKVGLILRAIGFDNSTRIYLASGEFFGGDRFMKPFRGTRGMLGSTVEYMVCLPSDILLPTYDGPSNFSNNVMGYRLYHEFRTIIQPDRKDLAPIFVKREKGQTTDFEESVRGCFCQMNPKNTADKCPLENVVENLNSRLESEEGMRSSNMTDV

Secondary structure (DSSP, 8-state):
--PPPPPHHHHHHHHHHTT--TT-------SS-TTGGGT-TT-TTSTTHHHHHHHHHHHSS-SEE-----S--HHHHHHHHHIIIII--EE----HHHHHHHHHHHHTT--TTHHHHHHHHH-BSS-SSGGGBPPSS-HHHHHHHHHHHHHHHHHHTTS--